Protein AF-A0A7H4PIU5-F1 (afdb_monomer_lite)

InterPro domains:
  IPR027417 P-loop containing nucleoside triphosphate hydrolase [G3DSA:3.40.50.300] (1-43)

Radius of gyration: 11.43 Å; chains: 1; bounding box: 23×20×28 Å

Secondary structure (DSSP, 8-state):
-HHHHHTT--B------TTS-HHHHHHHHHHTS-HHHHTTB--

Organism: NCBI:txid1134687

Structure (mmCIF, N/CA/C/O backbone):
data_AF-A0A7H4PIU5-F1
#
_entry.id   AF-A0A7H4PIU5-F1
#
loop_
_atom_site.group_PDB
_atom_site.id
_atom_site.type_symbol
_atom_site.label_atom_id
_atom_site.label_alt_id
_atom_site.label_comp_id
_atom_site.label_asym_id
_atom_site.label_entity_id
_atom_site.label_seq_id
_atom_site.pdbx_PDB_ins_code
_atom_site.Cartn_x
_atom_site.Cartn_y
_atom_site.Cartn_z
_atom_site.occupancy
_atom_site.B_iso_or_equiv
_atom_site.auth_seq_id
_atom_site.auth_comp_id
_atom_site.auth_asym_id
_atom_site.auth_atom_id
_atom_site.pdbx_PDB_model_num
ATOM 1 N N . MET A 1 1 ? -1.655 3.361 12.515 1.00 86.00 1 MET A N 1
ATOM 2 C CA . MET A 1 1 ? -2.371 4.583 12.064 1.00 86.00 1 MET A CA 1
ATOM 3 C C . MET A 1 1 ? -2.916 5.444 13.218 1.00 86.00 1 MET A C 1
ATOM 5 O O . MET A 1 1 ? -3.936 6.106 13.054 1.00 86.00 1 MET A O 1
ATOM 9 N N . GLY A 1 2 ? -2.225 5.522 14.365 1.00 90.56 2 GLY A N 1
ATOM 10 C CA . GLY A 1 2 ? -2.776 6.160 15.573 1.00 90.56 2 GLY A CA 1
ATOM 11 C C . GLY A 1 2 ? -3.166 7.633 15.404 1.00 90.56 2 GLY A C 1
ATOM 12 O O . GLY A 1 2 ? -4.221 8.038 15.872 1.00 90.56 2 GLY A O 1
ATOM 13 N N . MET A 1 3 ? -2.385 8.420 14.657 1.00 94.81 3 MET A N 1
ATOM 14 C CA . MET A 1 3 ? -2.720 9.830 14.424 1.00 94.81 3 MET A CA 1
ATOM 15 C C . MET A 1 3 ? -3.993 10.011 13.587 1.00 94.81 3 MET A C 1
ATOM 17 O O . MET A 1 3 ? -4.844 10.825 13.933 1.00 94.81 3 MET A O 1
ATOM 21 N N . ALA A 1 4 ? -4.153 9.226 12.518 1.00 94.56 4 ALA A N 1
ATOM 22 C CA . ALA A 1 4 ? -5.359 9.266 11.693 1.00 94.56 4 ALA A CA 1
ATOM 23 C C . ALA A 1 4 ? -6.591 8.743 12.447 1.00 94.56 4 ALA A C 1
ATOM 25 O O . ALA A 1 4 ? -7.702 9.233 12.255 1.00 94.56 4 ALA A O 1
ATOM 26 N N . GLU A 1 5 ? -6.392 7.776 13.346 1.00 93.50 5 GLU A N 1
ATOM 27 C CA . GLU A 1 5 ? -7.432 7.294 14.251 1.00 93.50 5 GLU A CA 1
ATOM 28 C C . GLU A 1 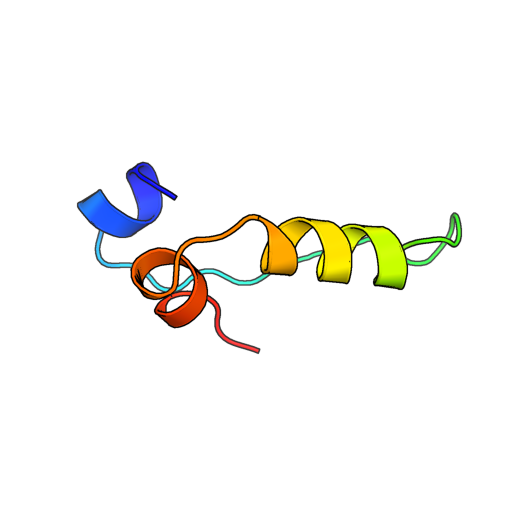5 ? -7.856 8.384 15.244 1.00 93.50 5 GLU A C 1
ATOM 30 O O . GLU A 1 5 ? -9.046 8.657 15.361 1.00 93.50 5 GLU A O 1
ATOM 35 N N . MET A 1 6 ? -6.913 9.082 15.882 1.00 95.69 6 MET A N 1
ATOM 36 C CA . MET A 1 6 ? -7.211 10.207 16.778 1.00 95.69 6 MET A CA 1
ATOM 37 C C . MET A 1 6 ? -7.935 11.352 16.060 1.00 95.69 6 MET A C 1
ATOM 39 O O . MET A 1 6 ? -8.875 11.922 16.606 1.00 95.69 6 MET A O 1
ATOM 43 N N . ALA A 1 7 ? -7.527 11.662 14.828 1.00 96.06 7 ALA A N 1
ATOM 44 C CA . ALA A 1 7 ? -8.126 12.717 14.012 1.00 96.06 7 ALA A CA 1
ATOM 45 C C . ALA A 1 7 ? -9.407 12.284 13.272 1.00 96.06 7 ALA A C 1
ATOM 47 O O . ALA A 1 7 ? -10.018 13.104 12.591 1.00 96.06 7 ALA A O 1
ATOM 48 N N . GLN A 1 8 ? -9.799 11.008 13.366 1.00 93.50 8 GLN A N 1
ATOM 49 C CA . GLN A 1 8 ? -10.913 10.413 12.615 1.00 93.50 8 GLN A CA 1
ATOM 50 C C . GLN A 1 8 ? -10.862 10.697 11.103 1.00 93.50 8 GLN A C 1
ATOM 52 O O . GLN A 1 8 ? -11.895 10.852 10.452 1.00 93.50 8 GLN A O 1
ATOM 57 N N . CYS A 1 9 ? -9.661 10.749 10.524 1.00 95.00 9 CYS A N 1
ATOM 58 C CA . CYS A 1 9 ? -9.478 11.098 9.121 1.00 95.00 9 CYS A CA 1
ATOM 59 C C . CYS A 1 9 ? -9.222 9.861 8.237 1.00 95.00 9 CYS A C 1
ATOM 61 O O . CYS A 1 9 ? -8.650 8.865 8.700 1.00 95.00 9 CYS A O 1
ATOM 63 N N . PRO A 1 10 ? -9.660 9.892 6.962 1.00 94.88 10 PRO A N 1
ATOM 64 C CA . PRO A 1 10 ? -9.244 8.903 5.977 1.00 94.88 10 PRO A CA 1
ATOM 65 C C . PRO A 1 10 ? -7.776 9.111 5.592 1.00 94.88 10 PRO A C 1
ATOM 67 O O . PRO A 1 10 ? -7.248 10.219 5.686 1.00 94.88 10 PRO A O 1
ATOM 70 N N . VAL A 1 11 ? -7.136 8.051 5.105 1.00 94.69 11 VAL A N 1
ATOM 71 C CA . VAL A 1 11 ? -5.750 8.080 4.623 1.00 94.69 11 VAL A CA 1
ATOM 72 C C . VAL A 1 11 ? -5.669 7.585 3.184 1.00 94.69 11 VAL A C 1
ATOM 74 O O . VAL A 1 11 ? -6.468 6.752 2.761 1.00 94.69 11 VAL A O 1
ATOM 77 N N . ILE A 1 12 ? -4.688 8.090 2.443 1.00 95.19 12 ILE A N 1
ATOM 78 C CA . ILE A 1 12 ? -4.364 7.648 1.085 1.00 95.19 12 ILE A CA 1
ATOM 79 C C . ILE A 1 12 ? -2.929 7.127 1.120 1.00 95.19 12 ILE A C 1
ATOM 81 O O . ILE A 1 12 ? -2.050 7.785 1.681 1.00 95.19 12 ILE A O 1
ATOM 85 N N . LEU A 1 13 ? -2.690 5.953 0.534 1.00 93.50 13 LEU A N 1
ATOM 86 C CA . LEU A 1 13 ? -1.328 5.493 0.281 1.00 93.50 13 LEU A CA 1
ATOM 87 C C . LEU A 1 13 ? -0.807 6.145 -0.998 1.00 93.50 13 LEU A C 1
ATOM 89 O O . LEU A 1 13 ? -1.438 6.065 -2.048 1.00 93.50 13 LEU A O 1
ATOM 93 N N . VAL A 1 14 ? 0.372 6.747 -0.900 1.00 93.56 14 VAL A N 1
ATOM 94 C CA . VAL A 1 14 ? 1.088 7.3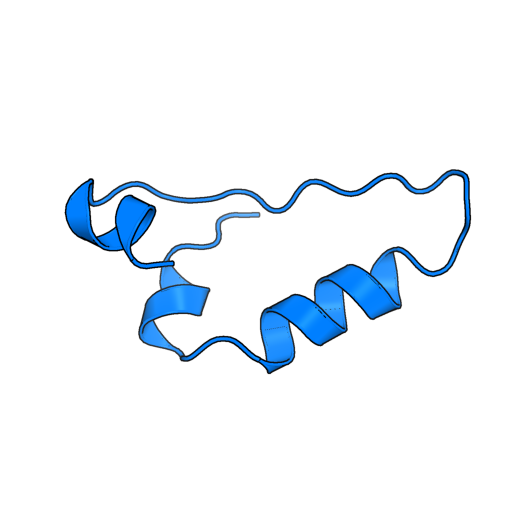30 -2.033 1.00 93.56 14 VAL A CA 1
ATOM 95 C C . VAL A 1 14 ? 2.418 6.614 -2.148 1.00 93.56 14 VAL A C 1
ATOM 97 O O . VAL A 1 14 ? 3.104 6.410 -1.145 1.00 93.56 14 VAL A O 1
ATOM 100 N N . ALA A 1 15 ? 2.775 6.221 -3.363 1.00 92.44 15 ALA A N 1
ATOM 101 C CA . ALA A 1 15 ? 4.042 5.572 -3.623 1.00 92.44 15 ALA A CA 1
ATOM 102 C C . ALA A 1 15 ? 4.585 5.981 -4.994 1.00 92.44 15 ALA A C 1
ATOM 104 O O . ALA A 1 15 ? 3.825 6.312 -5.903 1.00 92.44 15 ALA A O 1
ATOM 105 N N . ASP A 1 16 ? 5.907 5.956 -5.103 1.00 92.75 16 ASP A N 1
ATOM 106 C CA . ASP A 1 16 ? 6.655 6.274 -6.313 1.00 92.75 16 ASP A CA 1
ATOM 107 C C . ASP A 1 16 ? 6.923 4.991 -7.116 1.00 92.75 16 ASP A C 1
ATOM 109 O O . ASP A 1 16 ? 7.315 3.963 -6.553 1.00 92.75 16 ASP A O 1
ATOM 113 N N . ILE A 1 17 ? 6.680 5.042 -8.425 1.00 92.75 17 ILE A N 1
ATOM 114 C CA . ILE A 1 17 ? 6.796 3.898 -9.332 1.00 92.75 17 ILE A CA 1
ATOM 115 C C . ILE A 1 17 ? 8.157 3.817 -10.031 1.00 92.75 17 ILE A C 1
ATOM 117 O O . ILE A 1 17 ? 8.497 2.760 -10.566 1.00 92.75 17 ILE A O 1
ATOM 121 N N . ASP A 1 18 ? 8.968 4.872 -9.971 1.00 89.69 18 ASP A N 1
ATOM 122 C CA . ASP A 1 18 ? 10.175 4.999 -10.794 1.00 89.69 18 ASP A CA 1
ATOM 123 C C . ASP A 1 18 ? 11.247 3.948 -10.469 1.00 89.69 18 ASP A C 1
ATOM 125 O O . ASP A 1 18 ? 12.024 3.548 -11.335 1.00 89.69 18 ASP A O 1
ATOM 129 N N . ARG A 1 19 ? 11.291 3.452 -9.226 1.00 82.06 19 ARG A N 1
ATOM 130 C CA . ARG A 1 19 ? 12.325 2.505 -8.759 1.00 82.06 19 ARG A CA 1
ATOM 131 C C . ARG A 1 19 ? 11.915 1.032 -8.803 1.00 82.06 19 ARG A C 1
ATOM 133 O O . ARG A 1 19 ? 12.712 0.172 -8.430 1.00 82.06 19 ARG A O 1
ATOM 140 N N . GLY A 1 20 ? 10.702 0.726 -9.268 1.00 87.31 20 GLY A N 1
ATOM 141 C CA . GLY A 1 20 ? 10.149 -0.628 -9.217 1.00 87.31 20 GLY A CA 1
ATOM 142 C C . GLY A 1 20 ? 9.861 -1.106 -7.783 1.00 87.31 20 GLY A C 1
ATOM 143 O O . GLY A 1 20 ? 10.204 -0.464 -6.796 1.00 87.31 20 GLY A O 1
ATOM 144 N N . GLY A 1 21 ? 9.152 -2.231 -7.645 1.00 93.56 21 GLY A N 1
ATOM 145 C CA . GLY A 1 21 ? 8.789 -2.790 -6.329 1.00 93.56 21 GLY A CA 1
ATOM 146 C C . GLY A 1 21 ? 7.653 -2.063 -5.592 1.00 93.56 21 GLY A C 1
ATOM 147 O O . GLY A 1 21 ? 7.260 -2.487 -4.504 1.00 93.56 21 GLY A O 1
ATOM 148 N N . VAL A 1 22 ? 7.069 -1.022 -6.195 1.00 94.81 22 VAL A N 1
ATOM 149 C CA . VAL A 1 22 ? 6.001 -0.206 -5.596 1.00 94.81 22 VAL A CA 1
ATOM 150 C C . VAL A 1 22 ? 4.797 -1.039 -5.141 1.00 94.81 22 VAL A C 1
ATOM 152 O O . VAL A 1 22 ? 4.306 -0.872 -4.027 1.00 94.81 22 VAL A O 1
ATOM 155 N N . PHE A 1 23 ? 4.377 -2.016 -5.950 1.00 93.75 23 PHE A N 1
ATOM 156 C CA . PHE A 1 23 ? 3.246 -2.886 -5.625 1.00 93.75 23 PHE A CA 1
ATOM 157 C C . PHE A 1 23 ? 3.527 -3.782 -4.422 1.00 93.75 23 PHE A C 1
ATOM 159 O O . PHE A 1 23 ? 2.655 -3.949 -3.574 1.00 93.75 23 PHE A O 1
ATOM 166 N N . ALA A 1 24 ? 4.746 -4.318 -4.313 1.00 94.81 24 ALA A N 1
ATOM 167 C CA . ALA A 1 24 ? 5.143 -5.132 -3.170 1.00 94.81 24 ALA A CA 1
ATOM 168 C C . ALA A 1 24 ? 5.182 -4.297 -1.881 1.00 94.81 24 ALA A C 1
ATOM 170 O O . ALA A 1 24 ? 4.724 -4.763 -0.842 1.00 94.81 24 ALA A O 1
ATOM 171 N N . SER A 1 25 ? 5.656 -3.049 -1.958 1.00 94.25 25 SER A N 1
ATOM 172 C CA . SER A 1 25 ? 5.667 -2.109 -0.829 1.00 94.25 25 SER A CA 1
ATOM 173 C C . SER A 1 25 ? 4.252 -1.740 -0.363 1.00 94.25 25 SER A C 1
ATOM 175 O O . SER A 1 25 ? 3.943 -1.831 0.828 1.00 94.25 25 SER A O 1
ATOM 177 N N . ILE A 1 26 ? 3.355 -1.400 -1.300 1.00 94.81 26 ILE A N 1
ATOM 178 C CA . ILE A 1 26 ? 1.947 -1.100 -0.994 1.00 94.81 26 ILE A CA 1
ATOM 179 C C . ILE A 1 26 ? 1.260 -2.328 -0.397 1.00 94.81 26 ILE A C 1
ATOM 181 O O . ILE A 1 26 ? 0.650 -2.238 0.668 1.00 94.81 26 ILE A O 1
ATOM 185 N N . TYR A 1 27 ? 1.374 -3.483 -1.054 1.00 94.56 27 TYR A N 1
ATOM 186 C CA . TYR A 1 27 ? 0.756 -4.719 -0.586 1.00 94.56 27 TYR A CA 1
ATOM 187 C C . TYR A 1 27 ? 1.282 -5.129 0.791 1.00 94.56 27 TYR A C 1
ATOM 189 O O . TYR A 1 27 ? 0.492 -5.418 1.685 1.00 94.56 27 TYR A O 1
ATOM 197 N N . GLY A 1 28 ? 2.603 -5.101 0.981 1.00 95.62 28 GLY A N 1
ATOM 198 C CA . GLY A 1 28 ? 3.241 -5.414 2.256 1.00 95.62 28 GLY A CA 1
ATOM 199 C C . GLY A 1 28 ? 2.761 -4.489 3.370 1.00 95.62 28 GLY A C 1
ATOM 200 O O . GLY A 1 28 ? 2.429 -4.960 4.452 1.00 95.62 28 GLY A O 1
ATOM 201 N N . THR A 1 29 ? 2.625 -3.191 3.084 1.00 95.06 29 THR A N 1
ATOM 202 C CA . THR A 1 29 ? 2.055 -2.232 4.038 1.00 95.06 29 THR A CA 1
ATOM 203 C C . THR A 1 29 ? 0.625 -2.614 4.415 1.00 95.06 29 THR A C 1
ATOM 205 O O . THR A 1 29 ? 0.319 -2.717 5.598 1.00 95.06 29 THR A O 1
ATOM 208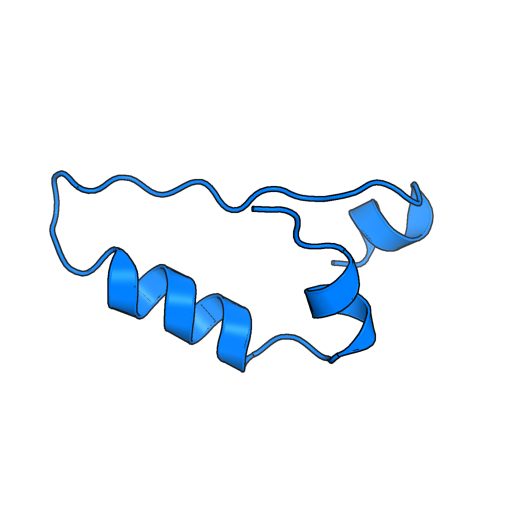 N N . LEU A 1 30 ? -0.245 -2.875 3.433 1.00 93.94 30 LEU A N 1
ATOM 209 C CA . LEU A 1 30 ? -1.644 -3.243 3.676 1.00 93.94 30 LEU A CA 1
ATOM 210 C C . LEU A 1 30 ? -1.794 -4.568 4.437 1.00 93.94 30 LEU A C 1
ATOM 212 O O . LEU A 1 30 ? -2.696 -4.685 5.261 1.00 93.94 30 LEU A O 1
ATOM 216 N N . ALA A 1 31 ? -0.921 -5.543 4.180 1.00 95.50 31 ALA A N 1
ATOM 217 C CA . ALA A 1 31 ? -0.933 -6.852 4.832 1.00 95.50 31 ALA A CA 1
ATOM 218 C C . ALA A 1 31 ? -0.570 -6.794 6.327 1.00 95.50 31 ALA A C 1
ATOM 220 O O . ALA A 1 31 ? -0.909 -7.709 7.072 1.00 95.50 31 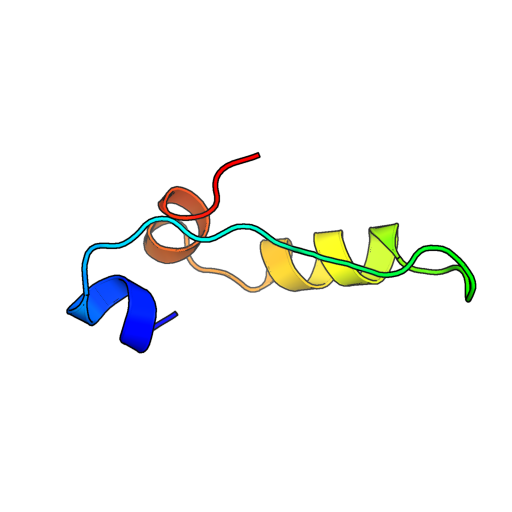ALA A O 1
ATOM 221 N N . LEU A 1 32 ? 0.112 -5.732 6.763 1.00 95.06 32 LEU A N 1
ATOM 222 C CA . LEU A 1 32 ? 0.511 -5.522 8.157 1.00 95.06 32 LEU A CA 1
ATOM 223 C C . LEU A 1 32 ? -0.508 -4.712 8.972 1.00 95.06 32 LEU A C 1
ATOM 225 O O . LEU A 1 32 ? -0.355 -4.592 10.186 1.00 95.06 32 LEU A O 1
ATOM 229 N N . LEU A 1 33 ? -1.527 -4.135 8.330 1.00 94.12 33 LEU A N 1
ATOM 230 C CA . LEU A 1 33 ? -2.551 -3.348 9.014 1.00 94.12 33 LEU A CA 1
ATOM 231 C C . LEU A 1 33 ? -3.611 -4.245 9.648 1.00 94.12 33 LEU A C 1
ATOM 233 O O . LEU A 1 33 ? -4.083 -5.203 9.036 1.00 94.12 33 LEU A O 1
ATOM 237 N N . HIS A 1 34 ? -4.082 -3.862 10.833 1.00 94.62 34 HIS A N 1
ATOM 238 C CA . HIS A 1 34 ? -5.321 -4.421 11.364 1.00 94.62 34 HIS A CA 1
ATOM 239 C C . HIS A 1 34 ? -6.532 -3.934 10.555 1.00 94.62 34 HIS A C 1
ATOM 241 O O . HIS A 1 34 ? -6.513 -2.837 9.992 1.00 94.62 34 HIS A O 1
ATOM 247 N N . ASP A 1 35 ? -7.636 -4.686 10.574 1.00 92.62 35 ASP A N 1
ATOM 248 C CA . ASP A 1 35 ? -8.852 -4.351 9.814 1.00 92.62 35 ASP A CA 1
ATOM 249 C C . ASP A 1 35 ? -9.366 -2.930 10.093 1.00 92.62 35 ASP A C 1
ATOM 251 O O . ASP A 1 35 ? -9.731 -2.199 9.171 1.00 92.62 35 ASP A O 1
ATOM 255 N N . ARG A 1 36 ? -9.317 -2.492 11.361 1.00 91.50 36 ARG A N 1
ATOM 256 C CA . ARG A 1 36 ? -9.724 -1.135 11.774 1.00 91.50 36 ARG A CA 1
ATOM 257 C C . ARG A 1 36 ? -8.868 -0.022 11.166 1.00 91.5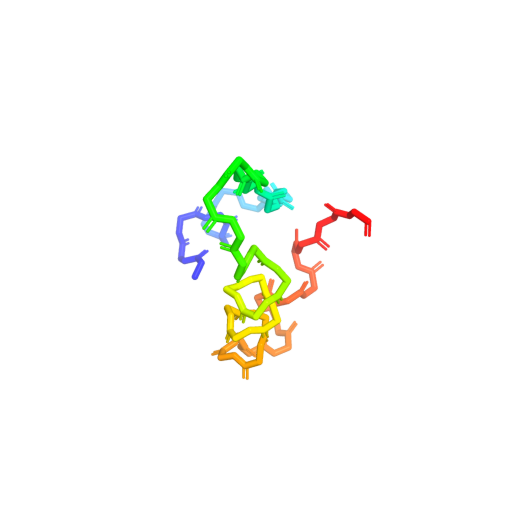0 36 ARG A C 1
ATOM 259 O O . ARG A 1 36 ? -9.340 1.097 10.986 1.00 91.50 36 ARG A O 1
ATOM 266 N N . GLU A 1 37 ? -7.604 -0.314 10.884 1.00 93.56 37 GLU A N 1
ATOM 267 C CA . GLU A 1 37 ? -6.670 0.625 10.269 1.00 93.56 37 GLU A CA 1
ATOM 268 C C . GLU A 1 37 ? -6.855 0.605 8.753 1.00 93.56 37 GLU A C 1
ATOM 270 O O . GLU A 1 37 ? -7.009 1.650 8.122 1.00 93.56 37 GLU A O 1
ATOM 275 N N . ARG A 1 38 ? -6.958 -0.593 8.172 1.00 92.56 38 ARG A N 1
ATOM 276 C CA . ARG A 1 38 ? -7.201 -0.776 6.742 1.00 92.56 38 ARG A CA 1
ATOM 277 C C .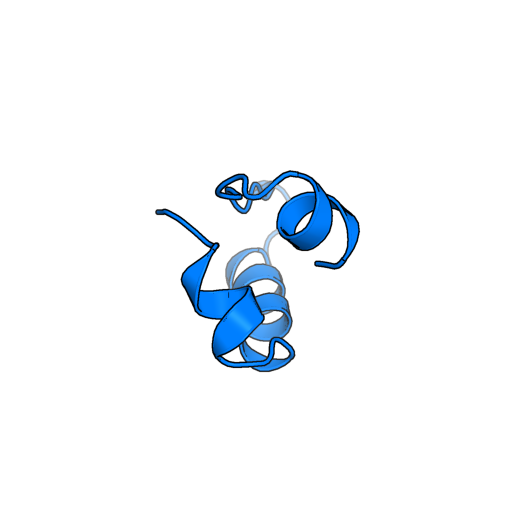 ARG A 1 38 ? -8.504 -0.115 6.286 1.00 92.56 38 ARG A C 1
ATOM 279 O O . ARG A 1 38 ? -8.503 0.522 5.239 1.00 92.56 38 ARG A O 1
ATOM 286 N N . ALA A 1 39 ? -9.563 -0.157 7.097 1.00 92.38 39 ALA A N 1
ATOM 287 C CA . ALA A 1 39 ? -10.843 0.507 6.822 1.00 92.38 39 ALA A CA 1
ATOM 288 C C . ALA A 1 39 ? -10.740 2.035 6.636 1.00 92.38 39 ALA A C 1
ATOM 290 O O . ALA A 1 39 ? -11.643 2.653 6.071 1.00 92.38 39 ALA A O 1
ATOM 291 N N . ARG A 1 40 ? -9.654 2.664 7.106 1.00 92.25 40 ARG A N 1
ATOM 292 C CA . ARG A 1 40 ? -9.412 4.106 6.934 1.00 92.25 40 ARG A CA 1
ATOM 293 C C . ARG A 1 40 ? -8.690 4.438 5.632 1.00 92.25 40 ARG A C 1
ATOM 295 O O . ARG A 1 40 ? -8.676 5.606 5.244 1.00 92.25 40 ARG A O 1
ATOM 302 N N . SER A 1 41 ? -8.101 3.446 4.968 1.00 92.81 41 SER A N 1
ATOM 303 C CA . SER A 1 41 ? -7.442 3.630 3.676 1.00 92.81 41 SER A CA 1
ATOM 304 C C . SER A 1 41 ? -8.498 3.787 2.588 1.00 92.81 41 SER A C 1
ATOM 306 O O . SER A 1 41 ? -9.350 2.916 2.424 1.00 92.81 41 SER A O 1
ATOM 308 N N . LYS A 1 42 ? -8.461 4.904 1.861 1.00 83.44 42 LYS A N 1
ATOM 309 C CA . LYS A 1 42 ? -9.352 5.182 0.732 1.00 83.44 42 LYS A CA 1
ATOM 310 C C . LYS A 1 42 ? -8.545 5.235 -0.561 1.00 83.44 42 LYS A C 1
ATOM 312 O O . LYS A 1 42 ? -7.506 5.892 -0.606 1.00 83.44 42 LYS A O 1
ATOM 317 N N . GLY A 1 43 ? -9.042 4.551 -1.584 1.00 73.69 43 GLY A N 1
ATOM 318 C CA . GLY A 1 43 ? -8.411 4.404 -2.894 1.00 73.69 43 GLY A CA 1
ATOM 319 C C . GLY A 1 43 ? -9.060 3.270 -3.659 1.00 73.69 43 GLY A C 1
ATOM 320 O O . GLY A 1 43 ? -9.277 2.215 -3.023 1.00 73.69 43 GLY A O 1
#

Foldseek 3Di:
DVVCVVVVAADEDDDDPPVHPRVVVVVVVLVPDDPVNNVSYDD

pLDDT: mean 92.51, std 4.19, range [73.69, 96.06]

Sequence (43 aa):
MGMAEMAQCPVILVADIDRGGVFASIYGTLALLHDRERARSKG